Protein AF-A0A529LKF0-F1 (afdb_monomer_lite)

Secondary structure (DSSP, 8-state):
---EEEEEEEETTTEEEEEEEES-----TT--------GGG---B-TTS-B-

Structure (mmCIF, N/CA/C/O backbone):
data_AF-A0A529LKF0-F1
#
_entry.id   AF-A0A529LKF0-F1
#
loop_
_atom_site.group_PDB
_atom_site.id
_atom_site.type_symbol
_atom_site.label_atom_id
_atom_site.label_alt_id
_atom_site.label_comp_id
_atom_site.label_asym_id
_atom_site.label_entity_id
_atom_site.label_seq_id
_atom_site.pdbx_PDB_ins_code
_atom_site.Cartn_x
_atom_site.Cartn_y
_atom_site.Cartn_z
_atom_site.occupancy
_atom_site.B_iso_or_equiv
_atom_site.auth_seq_id
_atom_site.auth_comp_id
_atom_site.auth_asym_id
_atom_site.auth_atom_id
_atom_site.pdbx_PDB_model_num
ATOM 1 N N . LEU A 1 1 ? 10.679 15.288 -14.911 1.00 48.75 1 LEU A N 1
ATOM 2 C CA . LEU A 1 1 ? 9.255 15.190 -15.299 1.00 48.75 1 LEU A CA 1
ATOM 3 C C . LEU A 1 1 ? 8.896 13.713 -15.159 1.00 48.75 1 LEU A C 1
ATOM 5 O O . LEU A 1 1 ? 9.558 12.926 -15.815 1.00 48.75 1 LEU A O 1
ATOM 9 N N . GLY A 1 2 ? 8.009 13.350 -14.225 1.00 56.06 2 GLY A N 1
ATOM 10 C CA . GLY A 1 2 ? 7.814 11.964 -13.750 1.00 56.06 2 GLY A CA 1
ATOM 11 C C . GLY A 1 2 ? 7.979 11.838 -12.228 1.00 56.06 2 GLY A C 1
ATOM 12 O O . GLY A 1 2 ? 8.776 11.035 -11.764 1.00 56.06 2 GLY A O 1
ATOM 13 N N . SER A 1 3 ? 7.335 12.720 -11.451 1.00 78.50 3 SER A N 1
ATOM 14 C CA . SER A 1 3 ? 7.494 12.746 -9.985 1.00 78.50 3 SER A CA 1
ATOM 15 C C . SER A 1 3 ? 6.776 11.604 -9.284 1.00 78.50 3 SER A C 1
ATOM 17 O O . SER A 1 3 ? 7.174 11.240 -8.186 1.00 78.50 3 SER A O 1
ATOM 19 N N . ASP A 1 4 ? 5.733 11.062 -9.908 1.00 88.50 4 ASP A N 1
ATOM 20 C CA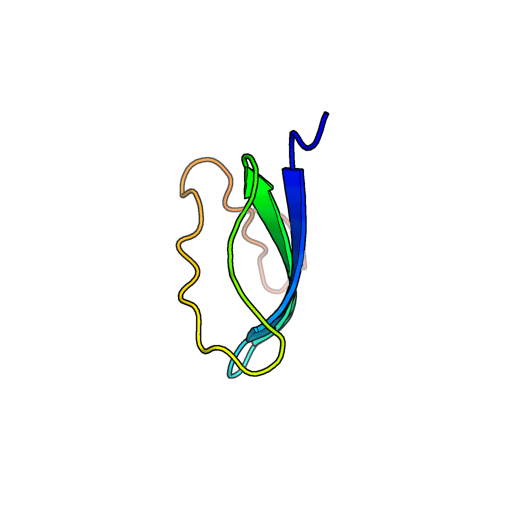 . ASP A 1 4 ? 4.865 10.058 -9.320 1.00 88.50 4 ASP A CA 1
ATOM 21 C C . ASP A 1 4 ? 4.418 9.064 -10.388 1.00 88.50 4 ASP A C 1
ATOM 23 O O . ASP A 1 4 ? 4.087 9.438 -11.518 1.00 88.50 4 ASP A O 1
ATOM 27 N N . THR A 1 5 ? 4.336 7.804 -9.984 1.00 90.38 5 THR A N 1
ATOM 28 C CA . THR A 1 5 ? 3.702 6.723 -10.728 1.00 90.38 5 THR A CA 1
ATOM 29 C C . THR A 1 5 ? 2.422 6.322 -10.002 1.00 90.38 5 THR A C 1
ATOM 31 O O . THR A 1 5 ? 2.436 6.046 -8.801 1.00 90.38 5 THR A O 1
ATOM 34 N N . PHE A 1 6 ? 1.303 6.273 -10.726 1.00 91.50 6 PHE A N 1
ATOM 35 C CA . PHE A 1 6 ? 0.031 5.778 -10.199 1.00 91.50 6 PHE A CA 1
ATOM 36 C C . PHE A 1 6 ? -0.219 4.352 -10.681 1.00 91.50 6 PHE A C 1
ATOM 38 O O . PHE A 1 6 ? -0.193 4.076 -11.879 1.00 91.50 6 PHE A O 1
ATOM 45 N N . LEU A 1 7 ? -0.492 3.459 -9.736 1.00 93.19 7 LEU A N 1
ATOM 46 C CA . LEU A 1 7 ? -0.744 2.045 -9.972 1.00 93.19 7 LEU A CA 1
ATOM 47 C C . LEU A 1 7 ? -2.191 1.714 -9.613 1.00 93.19 7 LEU A C 1
ATOM 49 O O . LEU A 1 7 ? -2.698 2.140 -8.573 1.00 93.19 7 LEU A O 1
ATOM 53 N N . HIS A 1 8 ? -2.823 0.897 -10.450 1.00 94.94 8 HIS A N 1
ATOM 54 C CA .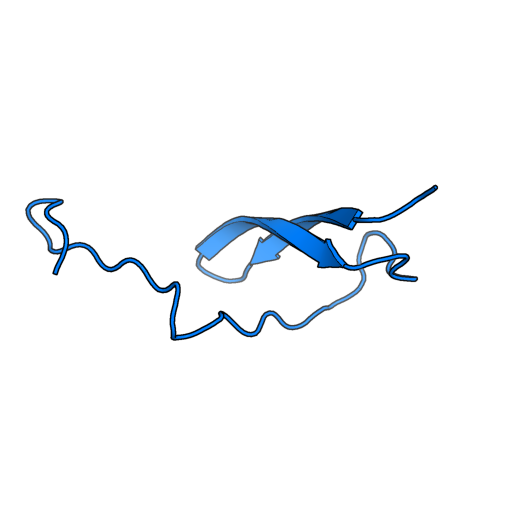 HIS A 1 8 ? -4.082 0.233 -10.131 1.00 94.94 8 HIS A CA 1
ATOM 55 C C . HIS A 1 8 ? -3.763 -1.205 -9.729 1.00 94.94 8 HIS A C 1
ATOM 57 O O . HIS A 1 8 ? -3.384 -2.016 -10.571 1.00 94.94 8 HIS A O 1
ATOM 63 N N . VAL A 1 9 ? -3.873 -1.504 -8.438 1.00 95.12 9 VAL A N 1
ATOM 64 C CA . VAL A 1 9 ? -3.436 -2.773 -7.847 1.00 95.12 9 VAL A CA 1
ATOM 65 C C . VAL A 1 9 ? -4.659 -3.574 -7.431 1.00 95.12 9 VAL A C 1
ATOM 67 O O . VAL A 1 9 ? -5.538 -3.046 -6.756 1.00 95.12 9 VAL A O 1
ATOM 70 N N . GLN A 1 10 ? -4.718 -4.848 -7.805 1.00 96.00 10 GLN A N 1
ATOM 71 C CA . GLN A 1 10 ? -5.682 -5.780 -7.224 1.00 96.00 10 GLN A CA 1
ATOM 72 C C . GLN A 1 10 ? -5.078 -6.340 -5.938 1.00 96.00 10 GLN A C 1
ATOM 74 O O . GLN A 1 10 ? -4.081 -7.054 -5.997 1.00 96.00 10 GLN A O 1
ATOM 79 N N . ALA A 1 11 ? -5.635 -5.970 -4.785 1.00 93.31 11 ALA A N 1
ATOM 80 C CA . ALA A 1 11 ? -5.165 -6.446 -3.492 1.00 93.31 11 ALA A CA 1
ATOM 81 C C . ALA A 1 11 ? -6.043 -7.596 -2.987 1.00 93.31 11 ALA A C 1
ATOM 83 O O . ALA A 1 11 ? -7.270 -7.477 -2.901 1.00 93.31 11 ALA A O 1
ATOM 84 N N . ASP A 1 12 ? -5.402 -8.701 -2.619 1.00 91.31 12 ASP A N 1
ATOM 85 C CA . ASP A 1 12 ? -6.080 -9.920 -2.186 1.00 91.31 12 ASP A CA 1
ATOM 86 C C . ASP A 1 12 ? -6.979 -9.667 -0.970 1.00 91.31 12 ASP A C 1
ATOM 88 O O . ASP A 1 12 ? -6.549 -9.141 0.056 1.00 91.31 12 ASP A O 1
ATOM 92 N N . GLY A 1 13 ? -8.260 -10.024 -1.093 1.00 92.12 13 GLY A N 1
ATOM 93 C CA . GLY A 1 13 ? -9.256 -9.853 -0.030 1.00 92.12 13 GLY A CA 1
ATOM 94 C C . GLY A 1 13 ? -9.670 -8.404 0.268 1.00 92.12 13 GLY A C 1
ATOM 95 O O . GLY A 1 13 ? -10.554 -8.200 1.096 1.00 92.12 13 GLY A O 1
ATOM 96 N N . VAL A 1 14 ? -9.076 -7.411 -0.404 1.00 91.81 14 VAL A N 1
ATOM 97 C CA . VAL A 1 14 ? -9.367 -5.975 -0.220 1.00 91.81 14 VAL A CA 1
ATOM 98 C C . VAL A 1 14 ? -10.014 -5.366 -1.469 1.00 91.81 14 VAL A C 1
ATOM 100 O O . VAL A 1 14 ? -10.860 -4.482 -1.351 1.00 91.81 14 VAL A O 1
ATOM 103 N N . GLY A 1 15 ? -9.670 -5.867 -2.659 1.00 93.88 15 GLY A N 1
ATOM 104 C CA . GLY A 1 15 ? -10.160 -5.361 -3.940 1.00 93.88 15 GLY A CA 1
ATOM 105 C C . GLY A 1 15 ? -9.218 -4.331 -4.582 1.00 93.88 15 GLY A C 1
ATOM 106 O O . GLY A 1 15 ? -8.027 -4.300 -4.262 1.00 93.88 15 GLY A O 1
ATOM 107 N N . PRO A 1 16 ? -9.713 -3.514 -5.530 1.00 96.25 16 PRO A N 1
ATOM 108 C CA . PRO A 1 16 ? -8.880 -2.576 -6.272 1.00 96.25 16 PRO A CA 1
ATOM 109 C C . PRO A 1 16 ? -8.405 -1.415 -5.392 1.00 96.25 16 PRO A C 1
ATOM 111 O O . PRO A 1 16 ? -9.197 -0.775 -4.701 1.00 96.25 16 PRO A O 1
ATOM 114 N N . LEU A 1 17 ? -7.115 -1.099 -5.480 1.00 95.12 17 LEU A N 1
ATOM 115 C CA . LEU A 1 17 ? -6.474 0.026 -4.806 1.00 95.12 17 LEU A CA 1
ATOM 116 C C . LEU A 1 17 ? -5.770 0.934 -5.816 1.00 95.12 17 LEU A C 1
ATOM 118 O O . LEU A 1 17 ? -5.097 0.464 -6.734 1.00 95.12 17 LEU A O 1
ATOM 122 N N . THR A 1 18 ? -5.873 2.243 -5.598 1.00 95.31 18 THR A N 1
ATOM 123 C CA . THR A 1 18 ? -5.040 3.240 -6.275 1.00 95.31 18 THR A CA 1
ATOM 124 C C . THR A 1 18 ? -3.842 3.547 -5.391 1.00 95.31 18 THR A C 1
ATOM 126 O O . THR A 1 18 ? -3.997 4.045 -4.276 1.00 95.31 18 THR A O 1
ATOM 129 N N . VAL A 1 19 ? -2.643 3.249 -5.883 1.00 93.62 19 VAL A N 1
ATOM 130 C CA . VAL A 1 19 ? -1.388 3.438 -5.150 1.00 93.62 19 VAL A CA 1
ATOM 131 C C . VAL A 1 19 ? -0.547 4.476 -5.872 1.00 93.62 19 VAL A C 1
ATOM 133 O O . VAL A 1 19 ? -0.416 4.429 -7.092 1.00 93.62 19 VAL A O 1
ATOM 136 N N . ARG A 1 20 ? 0.035 5.407 -5.117 1.00 92.38 20 ARG A N 1
ATOM 137 C CA . ARG A 1 20 ? 1.027 6.354 -5.626 1.00 92.38 20 ARG A CA 1
ATOM 138 C C . ARG A 1 20 ? 2.412 5.919 -5.163 1.00 92.38 20 ARG A C 1
ATOM 140 O O . ARG A 1 20 ? 2.608 5.705 -3.969 1.00 92.38 20 ARG A O 1
ATOM 147 N N . ALA A 1 21 ? 3.340 5.802 -6.099 1.00 89.44 21 ALA A N 1
ATOM 148 C CA . ALA A 1 21 ? 4.754 5.582 -5.841 1.00 89.44 21 ALA A CA 1
ATOM 149 C C . ALA A 1 21 ? 5.543 6.802 -6.314 1.00 89.44 21 ALA A C 1
ATOM 151 O O . ALA A 1 21 ? 5.218 7.380 -7.351 1.00 89.44 21 ALA A O 1
ATOM 152 N N . ASP A 1 22 ? 6.565 7.185 -5.559 1.00 87.19 22 ASP A N 1
ATOM 153 C CA . ASP A 1 22 ? 7.403 8.322 -5.922 1.00 87.19 22 ASP A CA 1
ATOM 154 C C . ASP A 1 22 ? 8.358 7.922 -7.063 1.00 87.19 22 ASP A C 1
ATOM 156 O O . ASP A 1 22 ? 8.965 6.849 -7.045 1.00 87.19 22 ASP A O 1
ATOM 160 N N . GLY A 1 23 ? 8.516 8.805 -8.045 1.00 84.94 23 GLY A N 1
ATOM 161 C CA . GLY A 1 23 ? 9.413 8.633 -9.184 1.00 84.94 23 GLY A CA 1
ATOM 162 C C . GLY A 1 23 ? 8.946 7.605 -10.218 1.00 84.94 23 GLY A C 1
ATOM 163 O O . GLY A 1 23 ? 7.751 7.360 -10.401 1.00 84.94 23 GLY A O 1
ATOM 164 N N . GLU A 1 24 ? 9.923 7.033 -10.924 1.00 79.88 24 GLU A N 1
ATOM 165 C CA . GLU A 1 24 ? 9.724 6.003 -11.943 1.00 79.88 24 GLU A CA 1
ATOM 166 C C . GLU A 1 24 ? 9.851 4.613 -11.313 1.00 79.88 24 GLU A C 1
ATOM 168 O O . GLU A 1 24 ? 10.900 4.245 -10.780 1.00 79.88 24 GLU A O 1
ATOM 173 N N . LEU A 1 25 ? 8.769 3.837 -11.381 1.00 83.81 25 LEU A N 1
ATOM 174 C CA . LEU A 1 25 ? 8.726 2.465 -10.893 1.00 83.81 25 LEU A CA 1
ATOM 175 C C . LEU A 1 25 ? 8.611 1.513 -12.089 1.00 83.81 25 LEU A C 1
ATOM 177 O O . LEU A 1 25 ? 7.598 1.513 -12.783 1.00 83.81 25 LEU A O 1
ATOM 181 N N . GLY A 1 26 ? 9.638 0.692 -12.322 1.00 86.12 26 GLY A N 1
ATOM 182 C CA . GLY A 1 26 ? 9.722 -0.253 -13.447 1.00 86.12 26 GLY A CA 1
ATOM 183 C C . GLY A 1 26 ? 8.853 -1.506 -13.291 1.00 86.12 26 GLY A C 1
ATOM 184 O O . GLY A 1 26 ? 9.343 -2.616 -13.487 1.00 86.12 26 GLY A O 1
ATOM 185 N N . VAL A 1 27 ? 7.597 -1.336 -12.886 1.00 89.81 27 VAL A N 1
ATOM 186 C CA . VAL A 1 27 ? 6.613 -2.415 -12.733 1.00 89.81 27 VAL A CA 1
ATOM 187 C C . VAL A 1 27 ? 5.704 -2.488 -13.951 1.00 89.81 27 VAL A C 1
ATOM 189 O O . VAL A 1 27 ? 5.353 -1.473 -14.554 1.00 89.81 27 VAL A O 1
ATOM 192 N N . HIS A 1 28 ? 5.289 -3.698 -14.291 1.00 91.50 28 HIS A N 1
ATOM 193 C CA . HIS A 1 28 ? 4.442 -3.988 -15.436 1.00 91.50 28 HIS A CA 1
ATOM 194 C C . HIS A 1 28 ? 3.120 -4.608 -14.986 1.00 91.50 28 HIS A C 1
ATOM 196 O O . HIS A 1 28 ? 2.960 -5.096 -13.866 1.00 91.50 28 HIS A O 1
ATOM 202 N N . HIS A 1 29 ? 2.132 -4.590 -15.878 1.00 91.69 29 HIS A N 1
ATOM 203 C CA . HIS A 1 29 ? 0.865 -5.255 -15.610 1.00 91.69 29 HIS A CA 1
ATOM 204 C C . HIS A 1 29 ? 1.077 -6.763 -15.404 1.00 91.69 29 HIS A C 1
ATOM 206 O O . HIS A 1 29 ? 1.656 -7.431 -16.257 1.00 91.69 29 HIS A O 1
ATOM 212 N N . GLY A 1 30 ? 0.533 -7.298 -14.310 1.00 93.38 30 GLY A N 1
ATOM 213 C CA . GLY A 1 30 ? 0.680 -8.704 -13.925 1.00 93.38 30 GLY A CA 1
ATOM 214 C C . GLY A 1 30 ? 1.827 -8.966 -12.949 1.00 93.38 30 GLY A C 1
ATOM 215 O O . GLY A 1 30 ? 1.879 -10.055 -12.379 1.00 93.38 30 GLY A O 1
ATOM 216 N N . ASP A 1 31 ? 2.694 -7.980 -12.698 1.00 94.94 31 ASP A N 1
ATOM 217 C CA . ASP A 1 31 ? 3.716 -8.101 -11.663 1.00 94.94 31 ASP A CA 1
ATOM 218 C C . ASP A 1 31 ? 3.071 -8.184 -10.277 1.00 94.94 31 ASP A C 1
ATOM 220 O O . ASP A 1 31 ? 2.133 -7.456 -9.941 1.00 94.94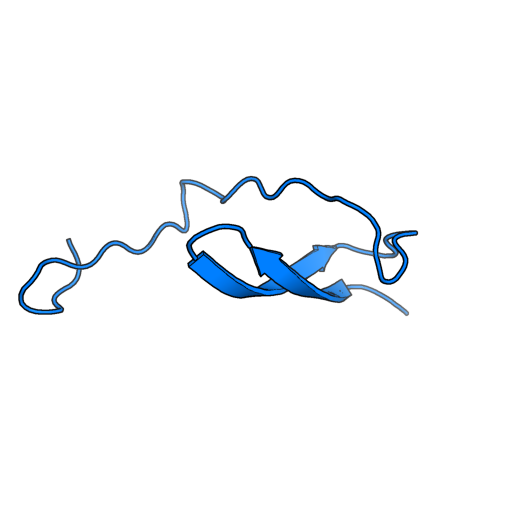 31 ASP A O 1
ATOM 224 N N . THR A 1 32 ? 3.612 -9.068 -9.441 1.00 93.75 32 THR A N 1
ATOM 225 C CA . THR A 1 32 ? 3.251 -9.123 -8.024 1.00 93.75 32 THR A CA 1
ATOM 226 C C . THR A 1 32 ? 4.080 -8.102 -7.258 1.00 93.75 32 THR A C 1
ATOM 228 O O . THR A 1 32 ? 5.310 -8.161 -7.264 1.00 93.75 32 THR A O 1
ATOM 231 N N . ILE A 1 33 ? 3.407 -7.189 -6.561 1.00 92.62 33 ILE A N 1
ATOM 232 C CA . ILE A 1 33 ? 4.035 -6.179 -5.707 1.00 92.62 33 ILE A CA 1
ATOM 233 C C . ILE A 1 33 ? 3.510 -6.281 -4.276 1.00 92.62 33 ILE A C 1
ATOM 235 O O . ILE A 1 33 ? 2.424 -6.802 -4.033 1.00 92.62 33 ILE A O 1
ATOM 239 N N . TYR A 1 34 ? 4.265 -5.729 -3.329 1.00 92.94 34 TYR A N 1
ATOM 240 C CA . TYR A 1 34 ? 3.872 -5.669 -1.924 1.00 92.94 34 TYR A CA 1
ATOM 241 C C . TYR A 1 34 ? 3.658 -4.220 -1.500 1.00 92.94 34 TYR A C 1
ATOM 243 O O . TYR A 1 34 ? 4.475 -3.347 -1.790 1.00 92.94 34 TYR A O 1
ATOM 251 N N . LEU A 1 35 ? 2.561 -3.969 -0.787 1.00 91.62 35 LEU A N 1
ATOM 252 C CA . LEU A 1 35 ? 2.201 -2.645 -0.289 1.00 91.62 35 LEU A CA 1
ATOM 253 C C . LEU A 1 35 ? 2.479 -2.565 1.211 1.00 91.62 35 LEU A C 1
ATOM 255 O O . LEU A 1 35 ? 1.980 -3.377 1.986 1.00 91.62 35 LEU A O 1
ATOM 259 N N . THR A 1 36 ? 3.253 -1.563 1.626 1.00 91.69 36 THR A N 1
ATOM 260 C CA . THR A 1 36 ? 3.469 -1.253 3.046 1.00 91.69 36 THR A CA 1
ATOM 261 C C . THR A 1 36 ? 2.806 0.085 3.363 1.00 91.69 36 THR A C 1
ATOM 263 O O . THR A 1 36 ? 3.291 1.113 2.892 1.00 91.69 36 THR A O 1
ATOM 266 N N . PRO A 1 37 ? 1.697 0.114 4.123 1.00 90.62 37 PRO A N 1
ATOM 267 C CA . PRO A 1 37 ? 1.043 1.368 4.464 1.00 90.62 37 PRO A CA 1
ATOM 268 C C . PRO A 1 37 ? 1.893 2.194 5.433 1.00 90.62 37 PRO A C 1
ATOM 270 O O . PRO A 1 37 ? 2.476 1.672 6.388 1.00 90.62 37 PRO A O 1
ATOM 273 N N . ASP A 1 38 ? 1.901 3.507 5.220 1.00 92.56 38 ASP A N 1
ATOM 274 C CA . ASP A 1 38 ? 2.468 4.462 6.167 1.00 92.56 38 ASP A CA 1
ATOM 275 C C . ASP A 1 38 ? 1.581 4.527 7.416 1.00 92.56 38 ASP A C 1
ATOM 277 O O . ASP A 1 38 ? 0.454 5.029 7.381 1.00 92.56 38 ASP A O 1
ATOM 281 N N . LYS A 1 39 ? 2.102 4.026 8.540 1.00 94.25 39 LYS A N 1
ATOM 282 C CA . LYS A 1 39 ? 1.368 3.960 9.809 1.00 94.25 39 LYS A CA 1
ATOM 283 C C . LYS A 1 39 ? 0.926 5.332 10.318 1.00 94.25 39 LYS A C 1
ATOM 285 O O . LYS A 1 39 ? -0.093 5.402 10.996 1.00 94.25 39 LYS A O 1
ATOM 29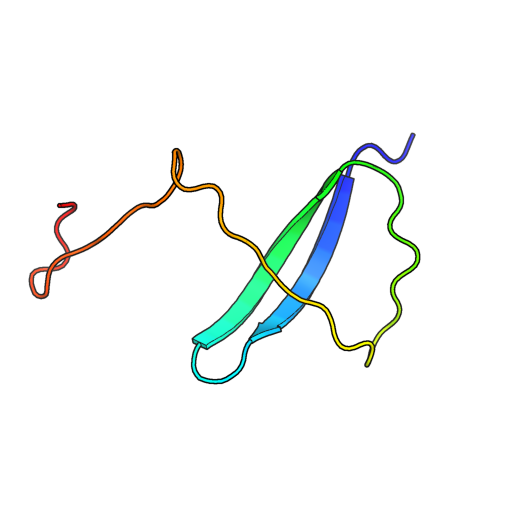0 N N . ALA A 1 40 ? 1.649 6.404 9.984 1.00 96.06 40 ALA A N 1
ATOM 291 C CA . ALA A 1 40 ? 1.292 7.761 10.395 1.00 96.06 40 ALA A CA 1
ATOM 292 C C . ALA A 1 40 ? 0.083 8.323 9.624 1.00 96.06 40 ALA A C 1
ATOM 294 O O . ALA A 1 40 ? -0.483 9.336 10.028 1.00 96.06 40 ALA A O 1
ATOM 295 N N . LYS A 1 41 ? -0.317 7.673 8.523 1.00 94.31 41 LYS A N 1
ATOM 296 C CA . LYS A 1 41 ? -1.424 8.083 7.643 1.00 94.31 41 LYS A CA 1
ATOM 297 C C . LYS A 1 41 ? -2.551 7.048 7.591 1.00 94.31 41 LYS A C 1
ATOM 299 O O . LYS A 1 41 ? -3.375 7.065 6.679 1.00 94.31 41 LYS A O 1
ATOM 304 N N . LEU A 1 42 ? -2.585 6.119 8.546 1.00 94.88 42 LEU A N 1
ATOM 305 C CA . LEU A 1 42 ? -3.653 5.130 8.635 1.00 94.88 42 LEU A CA 1
ATOM 306 C C . LEU A 1 42 ? -4.919 5.766 9.207 1.00 94.88 42 LEU A C 1
ATOM 308 O O . LEU A 1 42 ? -4.969 6.138 10.377 1.00 94.88 42 LEU A O 1
ATOM 312 N N . HIS A 1 43 ? -5.964 5.811 8.390 1.00 94.69 43 HIS A N 1
ATOM 313 C CA . HIS A 1 43 ? -7.308 6.168 8.825 1.00 94.69 43 HIS A CA 1
ATOM 314 C C . HIS A 1 43 ? -8.088 4.893 9.145 1.00 94.69 43 HIS A C 1
ATOM 316 O O . HIS A 1 43 ? -8.160 3.97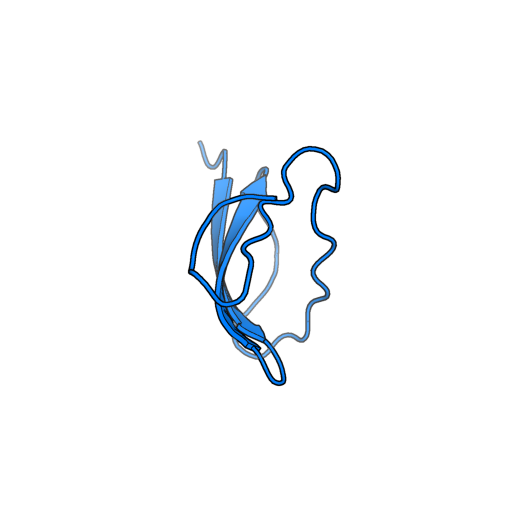9 8.323 1.00 94.69 43 HIS A O 1
ATOM 322 N N . ARG A 1 44 ? -8.660 4.817 10.348 1.00 94.00 44 ARG A N 1
ATOM 323 C CA . ARG A 1 44 ? -9.450 3.671 10.808 1.00 94.00 44 ARG A CA 1
ATOM 324 C C . ARG A 1 44 ? -10.867 4.134 11.107 1.00 94.00 44 ARG A C 1
ATOM 326 O O . ARG A 1 44 ? -11.056 5.234 11.616 1.00 94.00 44 ARG A O 1
ATOM 333 N N . PHE A 1 45 ? -11.839 3.279 10.815 1.00 96.12 45 PHE A N 1
ATOM 334 C CA . PHE A 1 45 ? -13.252 3.573 11.020 1.00 96.12 45 PHE A CA 1
ATOM 335 C C . PHE A 1 45 ? -13.918 2.445 11.810 1.00 96.12 45 PHE A C 1
ATOM 337 O O . PHE A 1 45 ? -13.607 1.270 11.603 1.00 96.12 45 PHE A O 1
ATOM 344 N N . GLY A 1 46 ? -14.800 2.810 12.739 1.00 96.31 46 GLY A N 1
ATOM 345 C CA . GLY A 1 46 ? -15.627 1.883 13.503 1.00 96.31 46 GLY A CA 1
ATOM 346 C C . GLY A 1 46 ? -16.807 1.344 12.690 1.00 96.31 46 GLY A C 1
ATOM 347 O O . GLY A 1 46 ? -17.072 1.781 11.572 1.00 96.31 46 GLY A O 1
ATOM 348 N N . ALA A 1 47 ? -17.557 0.407 13.275 1.00 96.88 47 ALA A N 1
ATOM 349 C CA . ALA A 1 47 ? -18.754 -0.164 12.646 1.00 96.88 47 ALA A CA 1
ATOM 350 C C . ALA A 1 47 ? -19.874 0.871 12.412 1.00 96.88 47 ALA A C 1
ATOM 352 O O . ALA A 1 47 ? -20.730 0.671 11.557 1.00 96.88 47 ALA A O 1
ATOM 353 N N . ASP A 1 48 ? -19.857 1.982 13.153 1.00 96.50 48 ASP A N 1
ATOM 354 C CA . ASP A 1 48 ? -20.750 3.128 12.967 1.00 96.50 48 ASP A CA 1
ATOM 355 C C . ASP A 1 48 ? -20.257 4.110 11.886 1.00 96.50 48 ASP A C 1
ATOM 357 O O . ASP A 1 48 ? -20.873 5.153 11.666 1.00 96.50 48 ASP A O 1
ATOM 361 N N . GLY A 1 49 ? -19.141 3.791 11.222 1.00 94.94 49 GLY A N 1
ATOM 362 C CA . GLY A 1 49 ? -18.528 4.597 10.171 1.00 94.94 49 GLY A CA 1
ATOM 363 C C . GLY A 1 49 ? -17.731 5.800 10.675 1.00 94.94 49 GLY A C 1
ATOM 364 O O . GLY A 1 49 ? -17.241 6.577 9.856 1.00 94.94 49 GLY A O 1
ATOM 365 N N . LYS A 1 50 ? -17.575 5.987 11.992 1.00 96.75 50 LYS A N 1
ATOM 366 C CA . LYS A 1 50 ? -16.803 7.110 12.541 1.00 96.75 50 LYS A CA 1
ATOM 367 C C . LYS A 1 50 ? -15.324 6.782 12.631 1.00 96.75 50 LYS A C 1
ATOM 369 O O . LYS A 1 50 ? -14.947 5.634 12.850 1.00 96.75 50 LYS A O 1
ATOM 374 N N . ALA A 1 51 ? -14.493 7.810 12.474 1.00 94.94 51 ALA A N 1
ATOM 3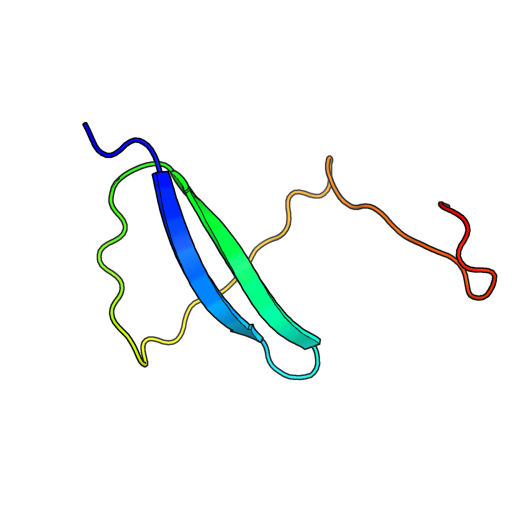75 C CA . ALA A 1 51 ? -13.058 7.688 12.682 1.00 94.94 51 ALA A CA 1
ATOM 376 C C . ALA A 1 51 ? -12.747 7.302 14.138 1.00 94.94 51 ALA A C 1
ATOM 378 O O . ALA A 1 51 ? -13.426 7.776 15.055 1.00 94.94 51 ALA A O 1
ATOM 379 N N . ILE A 1 52 ? -11.725 6.463 14.326 1.00 92.38 52 ILE A N 1
ATOM 380 C CA . ILE A 1 52 ? -11.212 6.036 15.639 1.00 92.38 52 ILE A CA 1
ATOM 381 C C . ILE A 1 52 ? -9.767 6.465 15.861 1.00 92.38 52 ILE A C 1
ATOM 383 O O . ILE A 1 52 ? -9.017 6.547 14.861 1.00 92.38 52 ILE A O 1
#

Foldseek 3Di:
DFQWDWDFDQDPPPGTDIDIDGGDDPDDPPDDDDDDDDPVPDWDADPVRDTD

pLDDT: mean 90.76, std 8.64, range [48.75, 96.88]

Radius of gyration: 13.95 Å; chains: 1; bounding box: 30×25×31 Å

Sequence (52 aa):
LGSDTFLHVQADGVGPLTVRADGELGVHHGDTIYLTPDKAKLHRFGADGKAI